Protein AF-A0A972J9W6-F1 (afdb_monomer_lite)

Organism: NCBI:txid666964

Structure (mmCIF, N/CA/C/O backbone):
data_AF-A0A972J9W6-F1
#
_entry.id   AF-A0A972J9W6-F1
#
loop_
_atom_site.group_PDB
_atom_site.id
_atom_site.type_symbol
_atom_site.label_atom_id
_atom_site.label_alt_id
_atom_site.label_comp_id
_atom_site.label_asym_id
_atom_site.label_entity_id
_a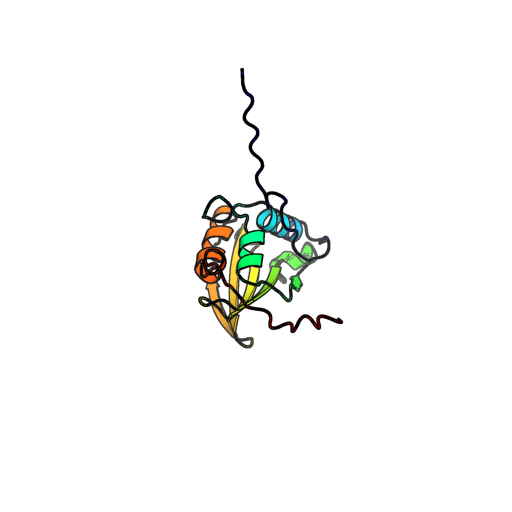tom_site.label_seq_id
_atom_site.pdbx_PDB_ins_code
_atom_site.Cartn_x
_atom_site.Cartn_y
_atom_site.Cartn_z
_atom_site.occupancy
_atom_site.B_iso_or_equiv
_atom_site.auth_seq_id
_atom_site.auth_comp_id
_atom_site.auth_asym_id
_atom_site.auth_atom_id
_atom_site.pdbx_PDB_model_num
ATOM 1 N N . PRO A 1 1 ? 13.622 17.463 40.753 1.00 67.69 1 PRO A N 1
ATOM 2 C CA . PRO A 1 1 ? 13.677 17.166 39.300 1.00 67.69 1 PRO A CA 1
ATOM 3 C C . PRO A 1 1 ? 12.968 15.841 39.001 1.00 67.69 1 PRO A C 1
ATOM 5 O O . PRO A 1 1 ? 13.232 14.862 39.689 1.00 67.69 1 PRO A O 1
ATOM 8 N N . TYR A 1 2 ? 12.052 15.815 38.034 1.00 59.34 2 TYR A N 1
ATOM 9 C CA . TYR A 1 2 ? 11.421 14.576 37.574 1.00 59.34 2 TYR A CA 1
ATOM 10 C C . TYR A 1 2 ? 11.749 14.353 36.099 1.00 59.34 2 TYR A C 1
ATOM 12 O O . TYR A 1 2 ? 11.877 15.307 35.333 1.00 59.34 2 TYR A O 1
ATOM 20 N N . THR A 1 3 ? 11.901 13.089 35.720 1.00 67.19 3 THR A N 1
ATOM 21 C CA . THR A 1 3 ? 12.163 12.670 34.344 1.00 67.19 3 THR A CA 1
ATOM 22 C C . THR A 1 3 ? 10.886 12.053 33.798 1.00 67.19 3 THR A C 1
ATOM 24 O O . THR A 1 3 ? 10.398 11.062 34.335 1.00 67.19 3 THR A O 1
ATOM 27 N N . VAL A 1 4 ? 10.327 12.640 32.741 1.00 79.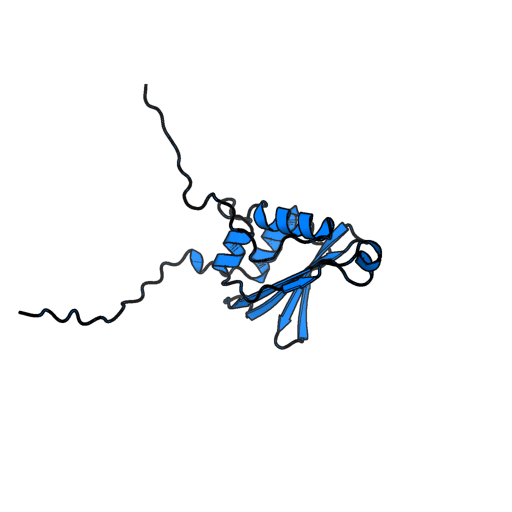69 4 VAL A N 1
ATOM 28 C CA . VAL A 1 4 ? 9.211 12.034 32.006 1.00 79.69 4 VAL A CA 1
ATOM 29 C C . VAL A 1 4 ? 9.798 11.102 30.953 1.00 79.69 4 VAL A C 1
ATOM 31 O O . VAL A 1 4 ? 10.545 11.549 30.087 1.00 79.69 4 VAL A O 1
ATOM 34 N N . GLN A 1 5 ? 9.459 9.815 31.019 1.00 71.00 5 GLN A N 1
ATOM 35 C CA . GLN A 1 5 ? 9.769 8.848 29.967 1.00 71.00 5 GLN A CA 1
ATOM 36 C C . GLN A 1 5 ? 8.492 8.517 29.199 1.00 71.00 5 GLN A C 1
ATOM 38 O O . GLN A 1 5 ? 7.495 8.092 29.782 1.00 71.00 5 GLN A O 1
ATOM 43 N N . ARG A 1 6 ? 8.515 8.738 27.883 1.00 77.00 6 ARG A N 1
ATOM 44 C CA . ARG A 1 6 ? 7.407 8.419 26.982 1.00 77.00 6 ARG A CA 1
ATOM 45 C C . ARG A 1 6 ? 7.734 7.128 26.243 1.00 77.00 6 ARG A C 1
ATOM 47 O O . ARG A 1 6 ? 8.696 7.084 25.484 1.00 77.00 6 ARG A O 1
ATOM 54 N N . PHE A 1 7 ? 6.910 6.106 26.437 1.00 64.94 7 PHE A N 1
ATOM 55 C CA . PHE A 1 7 ? 6.983 4.851 25.695 1.00 64.94 7 PHE A CA 1
ATOM 56 C C . PHE A 1 7 ? 5.851 4.817 24.668 1.00 64.94 7 PHE A C 1
ATOM 58 O O . PHE A 1 7 ? 4.690 5.020 25.020 1.00 64.94 7 PHE A O 1
ATOM 65 N N . VAL A 1 8 ? 6.187 4.581 23.399 1.00 65.88 8 VAL A N 1
ATOM 66 C CA . VAL A 1 8 ? 5.202 4.390 22.327 1.00 65.88 8 VAL A CA 1
ATOM 67 C C . VAL A 1 8 ? 5.085 2.893 22.066 1.00 65.88 8 VAL A C 1
ATOM 69 O O . VAL A 1 8 ? 5.976 2.284 21.471 1.00 65.88 8 VAL A O 1
ATOM 72 N N . LEU A 1 9 ? 4.003 2.293 22.559 1.00 58.72 9 LEU A N 1
ATOM 73 C CA . LEU A 1 9 ? 3.651 0.903 22.271 1.00 58.72 9 LEU A CA 1
ATOM 74 C C . LEU A 1 9 ? 3.257 0.782 20.788 1.00 58.72 9 LEU A C 1
ATOM 76 O O . LEU A 1 9 ? 2.541 1.640 20.281 1.00 58.72 9 LEU A O 1
ATOM 80 N N . GLY A 1 10 ? 3.745 -0.251 20.093 1.00 60.75 10 GLY A N 1
ATOM 81 C CA . GLY A 1 10 ? 3.520 -0.424 18.647 1.00 60.75 10 GLY A CA 1
ATOM 82 C C . GLY A 1 10 ? 4.435 0.421 17.747 1.00 60.75 10 GLY A C 1
ATOM 83 O O . GLY A 1 10 ? 4.136 0.619 16.578 1.00 60.75 10 GLY A O 1
ATOM 84 N N . SER A 1 11 ? 5.549 0.937 18.276 1.00 62.00 11 SER A N 1
ATOM 85 C CA . SER A 1 11 ? 6.535 1.720 17.507 1.00 62.00 11 SER A CA 1
ATOM 86 C C . SER A 1 11 ? 7.469 0.877 16.633 1.00 62.00 11 SER A C 1
ATOM 88 O O . SER A 1 11 ? 8.105 1.421 15.726 1.00 62.00 11 SER A O 1
ATOM 90 N N . ALA A 1 12 ? 7.563 -0.430 16.898 1.00 67.50 12 ALA A N 1
ATOM 91 C CA . ALA A 1 12 ? 8.345 -1.348 16.084 1.00 67.50 12 ALA A CA 1
ATOM 92 C C . ALA A 1 12 ? 7.698 -1.463 14.693 1.00 67.50 12 ALA A C 1
ATOM 94 O O . ALA A 1 12 ? 6.526 -1.833 14.624 1.00 67.50 12 ALA A O 1
ATOM 95 N N . PRO A 1 13 ? 8.419 -1.152 13.600 1.00 68.12 13 PRO A N 1
ATOM 96 C CA . PRO A 1 13 ? 7.881 -1.299 12.254 1.00 68.12 13 PRO A CA 1
ATOM 97 C C . PRO A 1 13 ? 7.447 -2.747 12.022 1.00 68.12 13 PRO A C 1
ATOM 99 O O . PRO A 1 13 ? 8.258 -3.667 12.156 1.00 68.12 13 PRO A O 1
ATOM 102 N N . ALA A 1 14 ? 6.177 -2.956 11.677 1.00 83.12 14 ALA A N 1
ATOM 103 C CA . ALA A 1 14 ? 5.732 -4.250 11.185 1.00 83.12 14 ALA A CA 1
ATOM 104 C C . ALA A 1 14 ? 6.400 -4.503 9.828 1.00 83.12 14 ALA A C 1
ATOM 106 O O . ALA A 1 14 ? 6.238 -3.701 8.909 1.00 83.12 14 ALA A O 1
ATOM 107 N N . LYS A 1 15 ? 7.169 -5.592 9.729 1.00 91.94 15 LYS A N 1
ATOM 108 C CA . LYS A 1 15 ? 7.784 -6.035 8.476 1.00 91.94 15 LYS A CA 1
ATOM 109 C C . LYS A 1 15 ? 6.724 -6.592 7.533 1.00 91.94 15 LYS A C 1
ATOM 111 O O . LYS A 1 15 ? 5.801 -7.277 7.982 1.00 91.94 15 LYS A O 1
ATOM 116 N N . LEU A 1 16 ? 6.869 -6.333 6.236 1.00 93.88 16 LEU A N 1
ATOM 117 C CA . LEU A 1 16 ? 6.049 -7.015 5.241 1.00 93.88 16 LEU A CA 1
ATOM 118 C C . LEU A 1 16 ? 6.406 -8.514 5.234 1.00 93.88 16 LEU A C 1
ATOM 120 O O . LEU A 1 16 ? 7.583 -8.860 5.345 1.00 93.88 16 LEU A O 1
ATOM 124 N N . PRO A 1 17 ? 5.425 -9.428 5.115 1.00 94.06 17 PRO A N 1
ATOM 125 C CA . PRO A 1 17 ? 5.673 -10.870 5.102 1.00 94.06 17 PRO A CA 1
ATOM 126 C C . PRO A 1 17 ? 6.166 -11.329 3.717 1.00 94.06 17 PRO A C 1
ATOM 128 O O . PRO A 1 17 ? 5.520 -12.130 3.043 1.00 94.06 17 PRO A O 1
ATOM 131 N N . ILE A 1 18 ? 7.290 -10.766 3.277 1.00 93.25 18 ILE A N 1
ATOM 132 C CA . ILE A 1 18 ? 7.905 -10.930 1.957 1.00 93.25 18 ILE A CA 1
ATOM 133 C C . ILE A 1 18 ? 9.394 -11.245 2.191 1.00 93.25 18 ILE A C 1
ATOM 135 O O . ILE A 1 18 ? 9.983 -10.681 3.117 1.00 93.25 18 ILE A O 1
ATOM 139 N N . PRO A 1 19 ? 10.014 -12.168 1.431 1.00 93.06 19 PRO A N 1
ATOM 140 C CA . PRO A 1 19 ? 11.452 -12.412 1.522 1.00 93.06 19 PRO A CA 1
ATOM 141 C C . PRO A 1 19 ? 12.251 -11.174 1.102 1.00 93.06 19 PRO A C 1
ATOM 143 O O . PRO A 1 19 ? 11.737 -10.286 0.429 1.00 93.06 19 PRO A O 1
ATOM 146 N N . GLU A 1 20 ? 13.531 -11.136 1.459 1.00 94.06 20 GLU A N 1
ATOM 147 C CA . GLU A 1 20 ? 14.433 -10.081 0.997 1.00 94.06 20 GLU A CA 1
ATOM 148 C C . GLU A 1 20 ? 14.563 -10.129 -0.541 1.00 94.06 20 GLU A C 1
ATOM 150 O O . GLU A 1 20 ? 14.980 -11.161 -1.080 1.00 94.06 20 GLU A O 1
ATOM 155 N N . PRO A 1 21 ? 14.160 -9.067 -1.265 1.00 94.69 21 PRO A N 1
ATOM 156 C CA . PRO A 1 21 ? 14.174 -9.073 -2.721 1.00 94.69 21 PRO A CA 1
ATOM 157 C C . PRO A 1 21 ? 15.557 -8.736 -3.273 1.00 94.69 21 PRO A C 1
ATOM 159 O O . PRO A 1 21 ? 16.393 -8.143 -2.592 1.00 94.69 21 PRO A O 1
ATOM 162 N N . ARG A 1 22 ? 15.802 -9.094 -4.533 1.00 94.25 22 ARG A N 1
ATOM 163 C CA . ARG A 1 22 ? 17.072 -8.819 -5.223 1.00 94.25 22 ARG A CA 1
ATOM 164 C C . ARG A 1 22 ? 17.038 -7.480 -5.955 1.00 94.25 22 ARG A C 1
ATOM 166 O O . ARG A 1 22 ? 18.074 -6.835 -6.079 1.00 94.25 22 ARG A O 1
ATOM 173 N N . CYS A 1 23 ? 15.866 -7.089 -6.452 1.00 95.75 23 CYS A N 1
ATOM 174 C CA . CYS A 1 23 ? 15.622 -5.827 -7.134 1.00 95.75 23 CYS A CA 1
ATOM 175 C C . CYS A 1 23 ? 15.747 -4.655 -6.142 1.00 95.75 23 CYS A C 1
ATOM 177 O O . CYS A 1 23 ? 14.965 -4.595 -5.187 1.00 95.75 23 CYS A O 1
ATOM 179 N N . PRO A 1 24 ? 16.684 -3.710 -6.358 1.00 95.31 24 PRO A N 1
ATOM 180 C CA . PRO A 1 24 ? 16.855 -2.546 -5.486 1.00 95.31 24 PRO A CA 1
ATOM 181 C C . PRO A 1 24 ? 15.590 -1.693 -5.360 1.00 95.31 24 PRO A C 1
ATOM 183 O O . PRO A 1 24 ? 15.256 -1.230 -4.276 1.00 95.31 24 PRO A O 1
ATOM 186 N N . GLU A 1 25 ? 14.841 -1.523 -6.445 1.00 95.69 25 GLU A N 1
ATOM 187 C CA . GLU A 1 25 ? 13.607 -0.740 -6.454 1.00 95.69 25 GLU A CA 1
ATOM 188 C C . GLU A 1 25 ? 12.490 -1.416 -5.647 1.00 95.69 25 GLU A C 1
ATOM 190 O O . GLU A 1 25 ? 11.722 -0.738 -4.965 1.00 95.69 25 GLU A O 1
ATOM 195 N N . LEU A 1 26 ? 12.432 -2.755 -5.638 1.00 96.88 26 LEU A N 1
ATOM 196 C CA . LEU A 1 26 ? 11.527 -3.476 -4.741 1.00 96.88 26 LEU A CA 1
ATOM 197 C C . LEU A 1 26 ? 11.967 -3.345 -3.275 1.00 96.88 26 LEU A C 1
ATOM 199 O O . LEU A 1 26 ? 11.111 -3.193 -2.405 1.00 96.88 26 LEU A O 1
ATOM 203 N N . GLN A 1 27 ? 13.276 -3.392 -2.990 1.00 96.62 27 GLN A N 1
ATOM 204 C CA . GLN A 1 27 ? 13.797 -3.152 -1.635 1.00 96.62 27 GLN A CA 1
ATOM 205 C C . GLN A 1 27 ? 13.390 -1.764 -1.132 1.00 96.62 27 GLN A C 1
ATOM 207 O O . GLN A 1 27 ? 12.910 -1.640 -0.005 1.00 96.62 27 GLN A O 1
ATOM 212 N N . GLU A 1 28 ? 13.522 -0.744 -1.980 1.00 96.00 28 GLU A N 1
ATOM 213 C CA . GLU A 1 28 ? 13.156 0.633 -1.655 1.00 96.00 28 GLU A CA 1
ATOM 214 C C . GLU A 1 28 ? 11.644 0.776 -1.431 1.00 96.00 28 GLU A C 1
ATOM 216 O O . GLU A 1 28 ? 11.231 1.351 -0.425 1.00 96.00 28 GLU A O 1
ATOM 221 N N . LEU A 1 29 ? 10.802 0.167 -2.276 1.00 96.50 29 LEU A N 1
ATOM 222 C CA . LEU A 1 29 ? 9.351 0.128 -2.055 1.00 96.50 29 LEU A CA 1
ATOM 223 C C . LEU A 1 29 ? 8.998 -0.530 -0.709 1.00 96.50 29 LEU A C 1
ATOM 225 O O . LEU A 1 29 ? 8.206 0.021 0.059 1.00 96.50 29 LEU A O 1
ATOM 229 N N . ILE A 1 30 ? 9.598 -1.682 -0.383 1.00 96.50 30 ILE A N 1
ATOM 230 C CA . ILE A 1 30 ? 9.397 -2.344 0.917 1.00 96.50 30 ILE A CA 1
ATOM 231 C C . ILE A 1 30 ? 9.808 -1.407 2.051 1.00 96.50 30 ILE A C 1
ATOM 233 O O . ILE A 1 30 ? 9.043 -1.208 2.996 1.00 96.50 30 ILE A O 1
ATOM 237 N N . GLN A 1 31 ? 10.995 -0.810 1.957 1.00 96.06 31 GLN A N 1
ATOM 238 C CA . GLN A 1 31 ? 11.506 0.105 2.967 1.00 96.06 31 GLN A CA 1
ATOM 239 C C . GLN A 1 31 ? 10.568 1.299 3.162 1.00 96.06 31 GLN A C 1
ATOM 241 O O . GLN A 1 31 ? 10.261 1.653 4.300 1.00 96.06 31 GLN A O 1
ATOM 246 N N . GLN A 1 32 ? 10.065 1.889 2.083 1.00 95.31 32 GLN A N 1
ATOM 247 C CA . GLN A 1 32 ? 9.132 3.007 2.138 1.00 95.31 32 GLN A CA 1
ATOM 248 C C . GLN A 1 32 ? 7.798 2.597 2.767 1.00 95.31 32 GLN A C 1
ATOM 250 O O . GLN A 1 32 ? 7.330 3.271 3.682 1.00 95.31 32 GLN A O 1
ATOM 255 N N . MET A 1 33 ? 7.222 1.455 2.391 1.00 95.56 33 MET A N 1
ATOM 256 C CA . MET A 1 33 ? 6.003 0.947 3.033 1.00 95.56 33 MET A CA 1
ATOM 257 C C . MET A 1 33 ? 6.211 0.637 4.526 1.00 95.56 33 MET A C 1
ATOM 259 O O . MET A 1 33 ? 5.325 0.867 5.348 1.00 95.56 33 MET A O 1
ATOM 263 N N . GLU A 1 34 ? 7.376 0.130 4.917 1.00 95.00 34 GLU A N 1
ATOM 264 C CA . GLU A 1 34 ? 7.674 -0.187 6.316 1.00 95.00 34 GLU A CA 1
ATOM 265 C C . GLU A 1 34 ? 8.010 1.043 7.161 1.00 95.00 34 GLU A C 1
ATOM 267 O O . GLU A 1 34 ? 7.769 1.033 8.371 1.00 95.00 34 GLU A O 1
ATOM 272 N N . GLN A 1 35 ? 8.592 2.086 6.561 1.00 93.12 35 GLN A N 1
ATOM 273 C CA . GLN A 1 35 ? 9.102 3.242 7.293 1.00 93.12 35 GLN A CA 1
ATOM 274 C C . GLN A 1 35 ? 8.205 4.478 7.215 1.00 93.12 35 GLN A C 1
ATOM 276 O O . GLN A 1 35 ? 8.148 5.226 8.194 1.00 93.12 35 GLN A O 1
ATOM 281 N N . LEU A 1 36 ? 7.498 4.711 6.114 1.00 93.50 36 LEU A N 1
ATOM 282 C CA . LEU A 1 36 ? 6.728 5.939 5.950 1.00 93.50 36 LEU A CA 1
ATOM 283 C C . LEU A 1 36 ? 5.474 5.959 6.841 1.00 93.50 36 LEU A C 1
ATOM 285 O O . LEU A 1 36 ? 4.861 4.913 7.108 1.00 93.50 36 LEU A O 1
ATOM 289 N N . PRO A 1 37 ? 5.101 7.147 7.351 1.00 92.19 37 PRO A N 1
ATOM 290 C CA . PRO A 1 37 ? 3.931 7.301 8.200 1.00 92.19 37 PRO A CA 1
ATOM 291 C C . PRO A 1 37 ? 2.637 7.113 7.399 1.00 92.19 37 PRO A C 1
ATOM 293 O O . PRO A 1 37 ? 2.557 7.435 6.216 1.00 92.19 37 PRO A O 1
ATOM 296 N N . ALA A 1 38 ? 1.599 6.626 8.072 1.00 92.81 38 ALA A N 1
ATOM 297 C CA . ALA A 1 38 ? 0.230 6.812 7.612 1.00 92.81 38 ALA A CA 1
ATOM 298 C C . ALA A 1 38 ? -0.198 8.280 7.853 1.00 92.81 38 ALA A C 1
ATOM 300 O O . ALA A 1 38 ? 0.392 8.948 8.710 1.00 92.81 38 ALA A O 1
ATOM 301 N N . PRO A 1 39 ? -1.244 8.784 7.173 1.00 92.44 39 PRO A N 1
ATOM 302 C CA . PRO A 1 39 ? -1.644 10.197 7.246 1.00 92.44 39 PRO A CA 1
ATOM 303 C C . PRO A 1 39 ? -1.998 10.696 8.650 1.00 92.44 39 PRO A C 1
ATOM 305 O O . PRO A 1 39 ? -1.855 11.877 8.951 1.00 92.44 39 PRO A O 1
ATOM 308 N N . ASP A 1 40 ? -2.429 9.798 9.540 1.00 88.81 40 ASP A N 1
ATOM 309 C CA . ASP A 1 40 ? -2.757 10.145 10.925 1.00 88.81 40 ASP A CA 1
ATOM 310 C C . ASP A 1 40 ? -1.542 10.457 11.816 1.00 88.81 40 ASP A C 1
ATOM 312 O O . ASP A 1 40 ? -1.720 10.940 12.933 1.00 88.81 40 ASP A O 1
ATOM 316 N N . GLY A 1 41 ? -0.317 10.196 11.347 1.00 86.00 41 GLY A N 1
ATOM 317 C CA . GLY A 1 41 ? 0.924 10.511 12.058 1.00 86.00 41 GLY A CA 1
ATOM 318 C C . GLY A 1 41 ? 1.239 9.612 13.260 1.00 86.00 41 GLY A C 1
ATOM 319 O O . GLY A 1 41 ? 2.258 9.819 13.922 1.00 86.00 41 GLY A O 1
ATOM 320 N N . TYR A 1 42 ? 0.406 8.610 13.551 1.00 85.94 42 TYR A N 1
ATOM 321 C CA . TYR A 1 42 ? 0.625 7.658 14.646 1.00 85.94 42 TYR A CA 1
ATOM 322 C C . TYR A 1 42 ? 0.989 6.268 14.135 1.00 85.94 42 TYR A C 1
ATOM 324 O O . TYR A 1 42 ? 1.755 5.544 14.777 1.00 85.94 42 TYR A O 1
ATOM 332 N N . ARG A 1 43 ? 0.430 5.885 12.987 1.00 90.69 43 ARG A N 1
ATOM 333 C CA . ARG A 1 43 ? 0.685 4.606 12.327 1.00 90.69 43 ARG A CA 1
ATOM 334 C C . ARG A 1 43 ? 1.747 4.761 11.239 1.00 90.69 43 ARG A C 1
ATOM 336 O O . ARG A 1 43 ? 2.010 5.854 10.750 1.00 90.69 43 ARG A O 1
ATOM 343 N N . ARG A 1 44 ? 2.352 3.640 10.849 1.00 93.12 44 ARG A N 1
ATOM 344 C CA . ARG A 1 44 ? 3.098 3.516 9.589 1.00 93.12 44 ARG A CA 1
ATOM 345 C C . ARG A 1 44 ? 2.191 2.877 8.548 1.00 93.12 44 ARG A C 1
ATOM 347 O O . ARG A 1 44 ? 1.165 2.300 8.922 1.00 93.12 44 ARG A O 1
ATOM 354 N N . ILE A 1 45 ? 2.578 2.920 7.277 1.00 95.62 45 ILE A N 1
ATOM 355 C CA . ILE A 1 45 ? 1.804 2.274 6.208 1.00 95.62 45 ILE A CA 1
ATOM 356 C C . ILE A 1 45 ? 1.569 0.787 6.525 1.00 95.62 45 ILE A C 1
ATOM 358 O O . ILE A 1 45 ? 0.441 0.318 6.414 1.00 95.62 45 ILE A O 1
ATOM 362 N N . THR A 1 46 ? 2.557 0.049 7.038 1.00 95.31 46 THR A N 1
ATOM 363 C CA . THR A 1 46 ? 2.341 -1.362 7.417 1.00 95.31 46 THR A CA 1
ATOM 364 C C . THR A 1 46 ? 1.326 -1.569 8.540 1.00 95.31 46 THR A C 1
ATOM 366 O O . THR A 1 46 ? 0.600 -2.561 8.513 1.00 95.31 46 THR A O 1
ATOM 369 N N . HIS A 1 47 ? 1.189 -0.639 9.489 1.00 93.56 47 HIS A N 1
ATOM 370 C CA . HIS A 1 47 ? 0.119 -0.708 10.492 1.00 93.56 47 HIS A CA 1
ATOM 371 C C . HIS A 1 47 ? -1.259 -0.494 9.855 1.00 93.56 47 HIS A C 1
ATOM 373 O O . HIS A 1 47 ? -2.189 -1.233 10.162 1.00 93.56 47 HIS A O 1
ATOM 379 N N . LEU A 1 48 ? -1.370 0.446 8.911 1.00 95.00 48 LEU A N 1
ATOM 380 C CA . LEU A 1 48 ? -2.589 0.639 8.124 1.00 95.00 48 LEU A CA 1
ATOM 381 C C . LEU A 1 48 ? -2.968 -0.637 7.360 1.00 95.00 48 LEU A C 1
ATOM 383 O O . LEU A 1 48 ? -4.135 -1.020 7.351 1.00 95.00 48 LEU A O 1
ATOM 387 N N . LEU A 1 49 ? -1.993 -1.339 6.775 1.00 96.00 49 LEU A N 1
ATOM 388 C CA . LEU A 1 49 ? -2.241 -2.618 6.103 1.00 96.00 49 LEU A CA 1
ATOM 389 C C . LEU A 1 49 ? -2.755 -3.693 7.068 1.00 96.00 49 LEU A C 1
ATOM 391 O O . LEU A 1 49 ? -3.687 -4.422 6.727 1.00 96.00 49 LEU A O 1
ATOM 395 N N . VAL A 1 50 ? -2.185 -3.782 8.273 1.00 94.19 50 VAL A N 1
ATOM 396 C CA . VAL A 1 50 ? -2.668 -4.697 9.321 1.00 94.19 50 VAL A CA 1
ATOM 397 C C . VAL A 1 50 ? -4.117 -4.377 9.695 1.00 94.19 50 VAL A C 1
ATOM 399 O O . VAL A 1 50 ? -4.949 -5.284 9.736 1.00 94.19 50 VAL A O 1
ATOM 402 N N . ASP A 1 51 ? -4.437 -3.099 9.895 1.00 92.88 51 ASP A N 1
ATOM 403 C CA . ASP A 1 51 ? -5.786 -2.633 10.232 1.00 92.88 51 ASP A CA 1
ATOM 404 C C . ASP A 1 51 ? -6.801 -2.911 9.111 1.00 92.88 51 ASP A C 1
ATOM 406 O O . ASP A 1 51 ? -7.945 -3.284 9.380 1.00 92.88 51 ASP A O 1
ATOM 410 N N . ALA A 1 52 ? -6.368 -2.801 7.852 1.00 95.12 52 ALA A N 1
ATOM 411 C CA . ALA A 1 52 ? -7.148 -3.165 6.669 1.00 95.12 52 ALA A CA 1
ATOM 412 C C . ALA A 1 52 ? -7.278 -4.691 6.459 1.00 95.12 52 ALA A C 1
ATOM 414 O O . ALA A 1 52 ? -7.930 -5.144 5.512 1.00 95.12 52 ALA A O 1
ATOM 415 N N . GLY A 1 53 ? -6.660 -5.505 7.322 1.00 94.38 53 GLY A N 1
ATOM 416 C CA . GLY A 1 53 ? -6.677 -6.962 7.220 1.00 94.38 53 GLY A CA 1
ATOM 417 C C . GLY A 1 53 ? -5.915 -7.490 6.004 1.00 94.38 53 GLY A C 1
ATOM 418 O O . GLY A 1 53 ? -6.313 -8.514 5.437 1.00 94.38 53 GLY A O 1
ATOM 419 N N . ALA A 1 54 ? -4.854 -6.791 5.584 1.00 97.06 54 ALA A N 1
ATOM 420 C CA . ALA A 1 54 ? -4.028 -7.182 4.451 1.00 97.06 54 ALA A CA 1
ATOM 421 C C . ALA A 1 54 ? -3.439 -8.586 4.649 1.00 97.06 54 ALA A C 1
ATOM 423 O O . ALA A 1 54 ? -2.844 -8.907 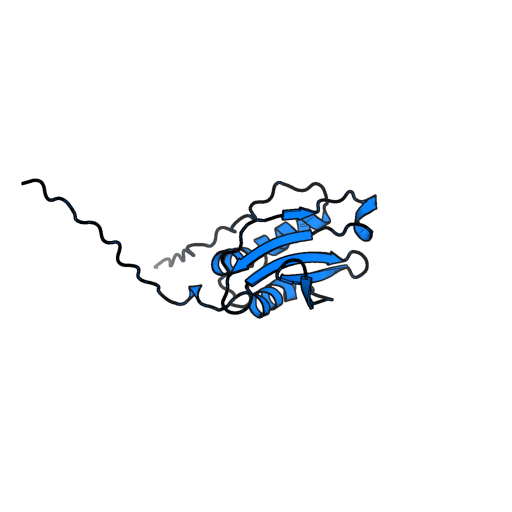5.679 1.00 97.06 54 ALA A O 1
ATOM 424 N N . ARG A 1 55 ? -3.615 -9.439 3.642 1.00 97.25 55 ARG A N 1
ATOM 425 C CA . ARG A 1 55 ? -3.204 -10.850 3.656 1.00 97.25 55 ARG A CA 1
ATOM 426 C C . ARG A 1 55 ? -2.923 -11.351 2.245 1.00 97.25 55 ARG A C 1
ATOM 428 O O . ARG A 1 55 ? -3.255 -10.674 1.276 1.00 97.25 55 ARG A O 1
ATOM 435 N N . ASN A 1 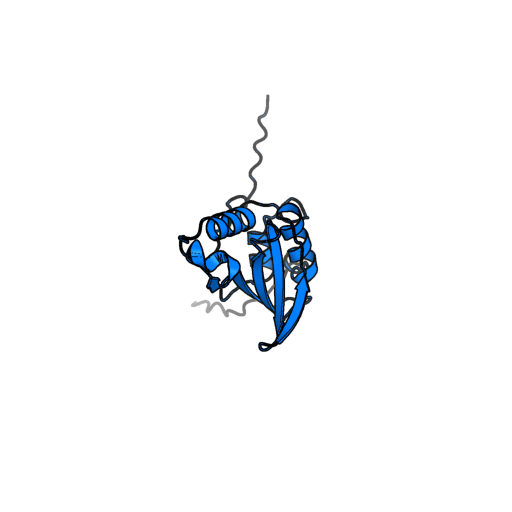56 ? -2.395 -12.569 2.125 1.00 97.31 56 ASN A N 1
ATOM 436 C CA . ASN A 1 56 ? -2.040 -13.186 0.838 1.00 97.31 56 ASN A CA 1
ATOM 437 C C . ASN A 1 56 ? -1.076 -12.299 0.029 1.00 97.31 56 ASN A C 1
ATOM 439 O O . ASN A 1 56 ? -1.361 -11.932 -1.111 1.00 97.31 56 ASN A O 1
ATOM 443 N N . PHE A 1 57 ? 0.030 -11.903 0.663 1.00 97.94 57 PHE A N 1
ATOM 444 C CA . PHE A 1 57 ? 1.043 -11.070 0.024 1.00 97.94 57 PHE A CA 1
ATOM 445 C C . PHE A 1 57 ? 1.720 -11.819 -1.128 1.00 97.94 57 PHE A C 1
ATOM 447 O O . PHE A 1 57 ? 1.984 -13.016 -1.055 1.00 97.94 57 PHE A O 1
ATOM 454 N N . THR A 1 58 ? 1.995 -11.080 -2.192 1.00 98.00 58 THR A N 1
ATOM 455 C CA . THR A 1 58 ? 2.684 -11.505 -3.411 1.00 98.00 58 THR A CA 1
ATOM 456 C C . THR A 1 58 ? 3.627 -10.388 -3.824 1.00 98.00 58 THR A C 1
ATOM 458 O O . THR A 1 58 ? 3.384 -9.229 -3.488 1.00 98.00 58 THR A O 1
ATOM 461 N N . TRP A 1 59 ? 4.676 -10.715 -4.560 1.00 98.06 59 TRP A N 1
ATOM 462 C CA . TRP A 1 59 ? 5.659 -9.740 -5.009 1.00 98.06 59 TRP A CA 1
ATOM 463 C C . TRP A 1 59 ? 6.159 -10.090 -6.405 1.00 98.06 59 TRP A C 1
ATOM 465 O O . TRP A 1 59 ? 6.123 -11.251 -6.817 1.00 98.06 59 TRP A O 1
ATOM 475 N N . VAL A 1 60 ? 6.630 -9.074 -7.114 1.00 97.81 60 VAL A N 1
ATOM 476 C CA . VAL A 1 60 ? 7.321 -9.191 -8.396 1.00 97.81 60 VAL A CA 1
ATOM 477 C C . VAL A 1 60 ? 8.724 -8.640 -8.185 1.00 97.81 60 VAL A C 1
ATOM 479 O O . VAL A 1 60 ? 8.876 -7.443 -7.969 1.00 97.81 60 VAL A O 1
ATOM 482 N N . ASP A 1 61 ? 9.723 -9.525 -8.194 1.00 97.00 61 ASP A N 1
ATOM 483 C CA . ASP A 1 61 ? 11.147 -9.219 -7.977 1.00 97.00 61 ASP A CA 1
ATOM 484 C C . ASP A 1 61 ? 11.918 -9.378 -9.305 1.00 97.00 61 ASP A C 1
ATOM 486 O O . ASP A 1 61 ? 12.503 -10.447 -9.541 1.00 97.00 61 ASP A O 1
ATOM 490 N N . PRO A 1 62 ? 11.839 -8.386 -10.217 1.00 96.25 62 PRO A N 1
ATOM 491 C CA . PRO A 1 62 ? 12.391 -8.497 -11.563 1.00 96.25 62 PRO A CA 1
ATOM 492 C C . PRO A 1 62 ? 13.920 -8.415 -11.564 1.00 96.25 62 PRO A C 1
ATOM 494 O O . PRO A 1 62 ? 14.549 -7.931 -10.622 1.00 96.25 62 PRO A O 1
ATOM 497 N N . LEU A 1 63 ? 14.533 -8.864 -12.660 1.00 91.69 63 LEU A N 1
ATOM 498 C CA . LEU A 1 63 ? 15.926 -8.52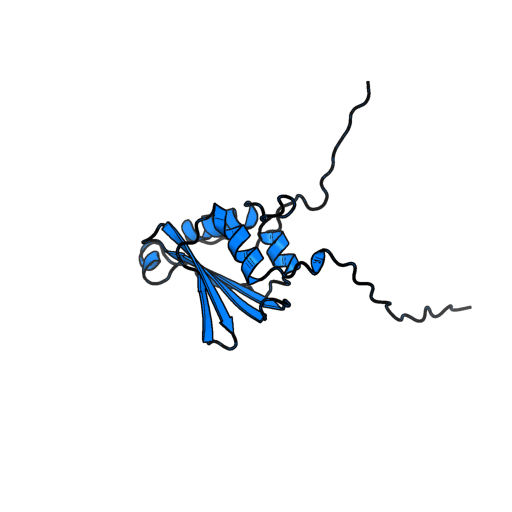7 -12.939 1.00 91.69 63 LEU A CA 1
ATOM 499 C C . LEU A 1 63 ? 16.028 -7.045 -13.340 1.00 91.69 63 LEU A C 1
ATOM 501 O O . LEU A 1 63 ? 15.075 -6.504 -13.905 1.00 91.69 63 LEU A O 1
ATOM 505 N N . PRO A 1 64 ? 17.180 -6.382 -13.119 1.00 85.69 64 PRO A N 1
ATOM 506 C CA . PRO A 1 64 ? 17.358 -4.979 -13.501 1.00 85.69 64 PRO A CA 1
ATOM 507 C C . PRO A 1 64 ? 17.063 -4.688 -14.981 1.00 85.69 64 PRO A C 1
ATOM 509 O O . PRO A 1 64 ? 16.576 -3.612 -15.311 1.00 85.69 64 PRO A O 1
ATOM 512 N N . GLU A 1 65 ? 17.334 -5.647 -15.871 1.00 88.81 65 GLU A N 1
ATOM 513 C CA . GLU A 1 65 ? 17.065 -5.530 -17.312 1.00 88.81 65 GLU A CA 1
ATOM 514 C C . GLU A 1 65 ? 15.573 -5.614 -17.672 1.00 88.81 65 GLU A C 1
ATOM 516 O O . GLU A 1 65 ? 15.152 -5.047 -18.678 1.00 88.81 65 GLU A O 1
ATOM 521 N N . ASP A 1 66 ? 14.764 -6.239 -16.813 1.00 92.31 66 ASP A N 1
ATOM 522 C CA . ASP A 1 66 ? 13.336 -6.471 -17.039 1.00 92.31 66 ASP A CA 1
ATOM 523 C C . ASP A 1 66 ? 12.445 -5.432 -16.356 1.00 92.31 66 ASP A C 1
ATOM 525 O O . ASP A 1 66 ? 11.230 -5.465 -16.531 1.00 92.31 66 ASP A O 1
ATOM 529 N N . ILE A 1 67 ? 13.018 -4.500 -15.588 1.00 90.38 67 ILE A N 1
ATOM 530 C CA . ILE A 1 67 ? 12.275 -3.614 -14.679 1.00 90.38 67 ILE A CA 1
ATOM 531 C C . ILE A 1 67 ? 11.183 -2.778 -15.367 1.00 90.38 67 ILE A C 1
ATOM 533 O O . ILE A 1 67 ? 10.186 -2.425 -14.746 1.00 90.38 67 ILE A O 1
ATOM 537 N N . ILE A 1 68 ? 11.351 -2.463 -16.655 1.00 88.44 68 ILE A N 1
ATOM 538 C CA . ILE A 1 68 ? 10.353 -1.728 -17.445 1.00 88.44 68 ILE A CA 1
ATOM 539 C C . ILE A 1 68 ? 9.243 -2.668 -17.934 1.00 88.44 68 ILE A C 1
ATOM 541 O O . ILE A 1 68 ? 8.072 -2.304 -17.910 1.00 88.44 68 ILE A O 1
ATOM 545 N N . ALA A 1 69 ? 9.605 -3.868 -18.394 1.00 91.12 69 ALA A N 1
ATOM 546 C CA . ALA A 1 69 ? 8.656 -4.837 -18.941 1.00 91.12 69 ALA A CA 1
ATOM 547 C C . ALA A 1 69 ? 7.844 -5.534 -17.841 1.00 91.12 69 ALA A C 1
ATOM 549 O O . ALA A 1 69 ? 6.672 -5.848 -18.034 1.00 91.12 69 ALA A O 1
ATOM 550 N N . THR A 1 70 ? 8.473 -5.761 -16.688 1.00 92.94 70 THR A N 1
ATOM 551 C CA . THR A 1 70 ? 7.887 -6.394 -15.510 1.00 92.94 70 THR A CA 1
ATOM 552 C C . THR A 1 70 ? 8.180 -5.517 -14.286 1.00 92.94 70 THR A C 1
ATOM 554 O O . THR A 1 70 ? 9.172 -5.745 -13.590 1.00 92.94 70 THR A O 1
ATOM 557 N N . PRO A 1 71 ? 7.345 -4.497 -14.026 1.00 95.62 71 PRO A N 1
ATOM 558 C CA . PRO A 1 71 ? 7.536 -3.577 -12.913 1.00 95.62 71 PRO A CA 1
ATOM 559 C C . PRO A 1 71 ? 7.640 -4.291 -11.556 1.00 95.62 71 PRO A C 1
ATOM 561 O O . PRO A 1 71 ? 6.873 -5.229 -11.301 1.00 95.62 71 PRO A O 1
ATOM 564 N N . PRO A 1 72 ? 8.531 -3.846 -10.651 1.00 97.50 72 PRO A N 1
ATOM 565 C CA . PRO A 1 72 ? 8.541 -4.312 -9.274 1.00 97.50 72 PRO A CA 1
ATOM 566 C C . PRO A 1 72 ? 7.205 -3.995 -8.611 1.00 97.50 72 PRO A C 1
ATOM 568 O O . PRO A 1 72 ? 6.693 -2.881 -8.735 1.00 97.50 72 PRO A O 1
ATOM 571 N N . ALA A 1 73 ? 6.636 -4.962 -7.900 1.00 98.19 73 ALA A N 1
ATOM 572 C CA . ALA A 1 73 ? 5.312 -4.791 -7.320 1.00 98.19 73 ALA A CA 1
ATOM 573 C C . ALA A 1 73 ? 5.114 -5.598 -6.043 1.00 98.19 73 ALA A C 1
ATOM 575 O O . ALA A 1 73 ? 5.692 -6.671 -5.869 1.00 98.19 73 ALA A O 1
ATOM 576 N N . ILE A 1 74 ? 4.225 -5.106 -5.183 1.00 98.44 74 ILE A N 1
ATOM 577 C CA . ILE A 1 74 ? 3.722 -5.796 -3.997 1.00 98.44 74 ILE A CA 1
ATOM 578 C C . ILE A 1 74 ? 2.205 -5.857 -4.094 1.00 98.44 74 ILE A C 1
ATOM 580 O O . ILE A 1 74 ? 1.527 -4.834 -4.124 1.00 98.44 74 ILE A O 1
ATOM 584 N N . GLY A 1 75 ? 1.665 -7.071 -4.116 1.00 98.31 75 GLY A N 1
ATOM 585 C CA . GLY A 1 75 ? 0.229 -7.313 -4.113 1.00 98.31 75 GLY A CA 1
ATOM 586 C C . GLY A 1 75 ? -0.240 -7.948 -2.815 1.00 98.31 75 GLY A C 1
ATOM 587 O O . GLY A 1 75 ? 0.442 -8.812 -2.275 1.00 98.31 75 GLY A O 1
ATOM 588 N N . PHE A 1 76 ? -1.420 -7.575 -2.338 1.00 98.62 76 PHE A N 1
ATOM 589 C CA . PHE A 1 76 ? -2.068 -8.158 -1.163 1.00 98.62 76 PHE A CA 1
ATOM 590 C C . PHE A 1 76 ? -3.587 -8.054 -1.295 1.00 98.62 76 PHE A C 1
ATOM 592 O O . PHE A 1 76 ? -4.113 -7.311 -2.116 1.00 98.62 76 PHE A O 1
ATOM 599 N N . THR A 1 77 ? -4.319 -8.819 -0.498 1.00 98.44 77 THR A N 1
ATOM 600 C CA . THR A 1 77 ? -5.787 -8.787 -0.466 1.00 98.44 77 THR A CA 1
ATOM 601 C C . THR A 1 77 ? -6.281 -8.128 0.806 1.00 98.44 77 THR A C 1
ATOM 603 O O . THR A 1 77 ? -5.722 -8.375 1.873 1.00 98.44 77 THR A O 1
ATOM 606 N N . VAL A 1 78 ? -7.341 -7.332 0.697 1.00 98.00 78 VAL A N 1
ATOM 607 C CA . VAL A 1 78 ? -7.994 -6.658 1.827 1.00 98.00 78 VAL A CA 1
ATOM 608 C C . VAL A 1 78 ? -9.487 -6.953 1.832 1.00 98.00 78 VAL A C 1
ATOM 610 O O . VAL A 1 78 ? -10.079 -7.277 0.798 1.00 98.00 78 VAL A O 1
ATOM 613 N N . VAL A 1 79 ? -10.095 -6.857 3.013 1.00 95.81 79 VAL A N 1
ATOM 614 C CA . VAL A 1 79 ? -11.547 -6.959 3.188 1.00 95.81 79 VAL A CA 1
ATOM 615 C C . VAL A 1 79 ? -11.986 -5.855 4.142 1.00 95.81 79 VAL A C 1
ATOM 617 O O . VAL A 1 79 ? -12.102 -6.071 5.348 1.00 95.81 79 VAL A O 1
ATOM 620 N N . THR A 1 80 ? -12.208 -4.663 3.598 1.00 96.88 80 THR A N 1
ATOM 621 C CA . THR A 1 80 ? -12.679 -3.497 4.354 1.00 96.88 80 THR A CA 1
ATOM 622 C C . THR A 1 80 ? -14.029 -3.027 3.828 1.00 96.88 80 THR A C 1
ATOM 624 O O . THR A 1 80 ? -14.535 -3.514 2.813 1.00 96.88 80 THR A O 1
ATOM 627 N N . ALA A 1 81 ? -14.652 -2.080 4.528 1.00 96.06 81 ALA A N 1
ATOM 628 C CA . ALA A 1 81 ? -15.879 -1.455 4.048 1.00 96.06 81 ALA A CA 1
ATOM 629 C C . ALA A 1 81 ? -15.654 -0.619 2.775 1.00 96.06 81 ALA A C 1
ATOM 631 O O . ALA A 1 81 ? -16.596 -0.440 2.007 1.00 96.06 81 ALA A O 1
ATOM 632 N N . LYS A 1 82 ? -14.430 -0.119 2.545 1.00 96.81 82 LYS A N 1
ATOM 633 C CA . LYS A 1 82 ? -14.080 0.662 1.349 1.00 96.81 82 LYS A CA 1
ATOM 634 C C . LYS A 1 82 ? -13.806 -0.223 0.142 1.00 96.81 82 LYS A C 1
ATOM 636 O O . LYS A 1 82 ? -14.296 0.054 -0.949 1.00 96.81 82 LYS A O 1
ATOM 641 N N . PHE A 1 83 ? -13.045 -1.295 0.343 1.00 97.88 83 PHE A N 1
ATOM 642 C CA . PHE A 1 83 ? -12.646 -2.168 -0.746 1.00 97.88 83 PHE A CA 1
ATOM 643 C C . PHE A 1 83 ? -12.497 -3.620 -0.291 1.00 97.88 83 PHE A C 1
ATOM 645 O O . PHE A 1 83 ? -11.996 -3.924 0.792 1.00 97.88 83 PHE A O 1
ATOM 652 N N . GLN A 1 84 ? -12.926 -4.526 -1.165 1.00 97.69 84 GLN A N 1
ATOM 653 C CA . GLN A 1 84 ? -12.735 -5.963 -1.026 1.00 97.69 84 GLN A CA 1
ATOM 654 C C . GLN A 1 84 ? -12.171 -6.481 -2.343 1.00 97.69 84 GLN A C 1
ATOM 656 O O . GLN A 1 84 ? -12.809 -6.332 -3.391 1.00 97.69 84 GLN A O 1
ATOM 661 N N . GLY A 1 85 ? -10.969 -7.048 -2.282 1.00 98.06 85 GLY A N 1
ATOM 662 C CA . GLY A 1 85 ? -10.236 -7.475 -3.467 1.00 98.06 85 GLY A CA 1
ATOM 663 C C . GLY A 1 85 ? -8.726 -7.432 -3.270 1.00 98.06 85 GLY A C 1
ATOM 664 O O . GLY A 1 85 ? -8.225 -7.355 -2.144 1.00 98.06 85 GLY A O 1
ATOM 665 N N . ARG A 1 86 ? -8.004 -7.507 -4.386 1.00 98.56 86 ARG A N 1
ATOM 666 C CA . ARG A 1 86 ? -6.545 -7.413 -4.446 1.00 98.56 86 ARG A CA 1
ATOM 667 C C . ARG A 1 86 ? -6.134 -5.965 -4.691 1.00 98.56 86 ARG A C 1
ATOM 669 O O . ARG A 1 86 ? -6.671 -5.314 -5.574 1.00 98.56 86 ARG A O 1
ATOM 676 N N . VAL A 1 87 ? -5.166 -5.492 -3.927 1.00 98.75 87 VAL A N 1
ATOM 677 C CA . VAL A 1 87 ? -4.458 -4.229 -4.128 1.00 98.75 87 VAL A CA 1
ATOM 678 C C . VAL A 1 87 ? -3.054 -4.572 -4.591 1.00 98.75 87 VAL A C 1
ATOM 680 O O . VAL A 1 87 ? -2.439 -5.479 -4.029 1.00 98.75 87 VAL A O 1
ATOM 683 N N . THR A 1 88 ? -2.547 -3.870 -5.595 1.00 98.69 88 THR A N 1
ATOM 684 C CA . THR A 1 88 ? -1.158 -3.981 -6.046 1.00 98.69 88 THR A CA 1
ATOM 685 C C . THR A 1 88 ? -0.532 -2.598 -6.042 1.00 98.69 88 THR A C 1
ATOM 687 O O . THR A 1 88 ? -1.088 -1.687 -6.641 1.00 98.69 88 THR A O 1
ATOM 690 N N . VAL A 1 89 ? 0.596 -2.444 -5.353 1.00 98.56 89 VAL A N 1
ATOM 691 C CA . VAL A 1 89 ? 1.459 -1.261 -5.431 1.00 98.56 89 VAL A CA 1
ATOM 692 C C . VAL A 1 89 ? 2.599 -1.621 -6.368 1.00 98.56 89 VAL A C 1
ATOM 694 O O . VAL A 1 89 ? 3.326 -2.574 -6.089 1.00 98.56 89 VAL A O 1
ATOM 697 N N . LEU A 1 90 ? 2.729 -0.912 -7.482 1.00 97.44 90 LEU A N 1
ATOM 698 C CA . LEU A 1 90 ? 3.752 -1.163 -8.496 1.00 97.44 90 LEU A CA 1
ATOM 699 C C . LEU A 1 90 ? 4.608 0.081 -8.714 1.00 97.44 90 LEU A C 1
ATOM 701 O O . LEU A 1 90 ? 4.106 1.197 -8.619 1.00 97.44 90 LEU A O 1
ATOM 705 N N . TYR A 1 91 ? 5.893 -0.117 -8.987 1.00 97.62 91 TYR A N 1
ATOM 706 C CA . TYR A 1 91 ? 6.843 0.958 -9.255 1.00 97.62 91 TYR A CA 1
ATOM 707 C C . TYR A 1 91 ? 7.017 1.176 -10.759 1.00 97.62 91 TYR A C 1
ATOM 709 O O . TYR A 1 91 ? 7.461 0.286 -11.482 1.00 97.62 91 TYR A O 1
ATOM 717 N N . GLU A 1 92 ? 6.709 2.378 -11.233 1.00 94.94 92 GLU A N 1
ATOM 718 C CA . GLU A 1 92 ? 6.805 2.759 -12.637 1.00 94.94 92 GLU A CA 1
ATOM 719 C C . GLU A 1 92 ? 8.125 3.465 -12.925 1.00 94.94 92 GLU A C 1
ATOM 721 O O . GLU A 1 92 ? 8.245 4.686 -12.818 1.00 94.94 92 GLU A O 1
ATOM 726 N N . ARG A 1 93 ? 9.126 2.695 -13.366 1.00 92.25 93 ARG A N 1
ATOM 727 C CA . ARG A 1 93 ? 10.483 3.211 -13.609 1.00 92.25 93 ARG A CA 1
ATOM 728 C C . ARG A 1 93 ? 10.536 4.423 -14.543 1.00 92.25 93 ARG A C 1
ATOM 730 O O . ARG A 1 93 ? 11.397 5.277 -14.373 1.00 92.25 93 ARG A O 1
ATOM 737 N N . GLY A 1 94 ? 9.658 4.483 -15.545 1.00 90.69 94 GLY A N 1
ATOM 738 C CA . GLY A 1 94 ? 9.638 5.584 -16.513 1.00 90.69 94 GLY A CA 1
ATOM 739 C C . GLY A 1 94 ? 9.235 6.931 -15.906 1.00 90.69 94 GLY A C 1
ATOM 740 O O . GLY A 1 94 ? 9.709 7.962 -16.377 1.00 90.69 94 GLY A O 1
ATOM 741 N N . LEU A 1 95 ? 8.390 6.912 -14.871 1.00 92.06 95 LEU A N 1
ATOM 742 C CA . LEU A 1 95 ? 7.893 8.107 -14.181 1.00 92.06 95 LEU A CA 1
ATOM 743 C C . LEU A 1 95 ? 8.577 8.338 -12.831 1.00 92.06 95 LEU A C 1
ATOM 745 O O . LEU A 1 95 ? 8.476 9.433 -12.290 1.00 92.06 95 LEU A O 1
ATOM 749 N N . ASP A 1 96 ? 9.269 7.324 -12.308 1.00 94.25 96 ASP A N 1
ATOM 750 C CA . ASP A 1 96 ? 9.814 7.296 -10.949 1.00 94.25 96 ASP A CA 1
ATOM 751 C C . ASP A 1 96 ? 8.732 7.520 -9.876 1.00 94.25 96 ASP A C 1
ATOM 753 O O . ASP A 1 96 ? 8.916 8.221 -8.883 1.00 94.25 96 ASP A O 1
ATOM 757 N N . LEU A 1 97 ? 7.560 6.927 -10.113 1.00 97.06 97 LEU A N 1
ATOM 758 C CA . LEU A 1 97 ? 6.377 7.016 -9.261 1.00 97.06 97 LEU A CA 1
ATOM 759 C C . LEU A 1 97 ? 5.786 5.625 -9.041 1.00 97.06 97 LEU A C 1
ATOM 761 O O . LEU A 1 97 ? 6.149 4.656 -9.709 1.00 97.06 97 LEU A O 1
ATOM 765 N N . TYR A 1 98 ? 4.862 5.527 -8.095 1.00 98.12 98 TYR A N 1
ATOM 766 C CA . TYR A 1 98 ? 4.053 4.338 -7.902 1.00 98.12 98 TYR A CA 1
ATOM 767 C C . TYR A 1 98 ? 2.715 4.461 -8.617 1.00 98.12 98 TYR A C 1
ATOM 769 O O . TYR A 1 98 ? 2.177 5.554 -8.795 1.00 98.12 98 TYR A O 1
ATOM 777 N N . ALA A 1 99 ? 2.132 3.312 -8.927 1.00 98.31 99 ALA A N 1
ATOM 778 C CA . ALA A 1 99 ? 0.712 3.204 -9.197 1.00 98.31 99 ALA A CA 1
ATOM 779 C C . ALA A 1 99 ? 0.076 2.175 -8.262 1.00 98.31 99 ALA A C 1
ATOM 781 O O . ALA A 1 99 ? 0.718 1.220 -7.807 1.00 98.31 99 ALA A O 1
ATOM 782 N N . LEU A 1 100 ? -1.201 2.387 -7.956 1.00 98.62 100 LEU A N 1
ATOM 783 C CA . LEU A 1 100 ? -2.000 1.462 -7.168 1.00 98.62 100 LEU A CA 1
ATOM 784 C C . LEU A 1 100 ? -3.132 0.914 -8.010 1.00 98.62 100 LEU A C 1
ATOM 786 O O . LEU A 1 100 ? -3.943 1.668 -8.537 1.00 98.62 100 LEU A O 1
ATOM 790 N N . GLU A 1 101 ? -3.219 -0.406 -8.074 1.00 98.75 101 GLU A N 1
ATOM 791 C CA . GLU A 1 101 ? -4.266 -1.109 -8.798 1.00 98.75 101 GLU A CA 1
ATOM 792 C C . GLU A 1 101 ? -5.151 -1.893 -7.841 1.00 98.75 101 GLU A C 1
ATOM 794 O O . GLU A 1 101 ? -4.683 -2.744 -7.078 1.00 98.75 101 GLU A O 1
ATOM 799 N N . LEU A 1 102 ? -6.452 -1.645 -7.921 1.00 98.75 102 LEU A N 1
ATOM 800 C CA . LEU A 1 102 ? -7.485 -2.374 -7.206 1.00 98.75 102 LEU A CA 1
ATOM 801 C C . LEU A 1 102 ? -8.140 -3.340 -8.182 1.00 98.75 102 LEU A C 1
ATOM 803 O O . LEU A 1 102 ? -8.724 -2.934 -9.182 1.00 98.75 102 LEU A O 1
ATOM 807 N N . HIS A 1 103 ? -8.074 -4.625 -7.861 1.00 98.62 103 HIS A N 1
ATOM 808 C CA . HIS A 1 103 ? -8.684 -5.694 -8.632 1.00 98.62 103 HIS A CA 1
ATOM 809 C C . HIS A 1 103 ? -9.761 -6.410 -7.826 1.00 98.62 103 HIS A C 1
ATOM 811 O O . HIS A 1 103 ? -9.530 -6.823 -6.683 1.00 98.62 103 HIS A O 1
ATOM 817 N N . ARG A 1 104 ? -10.924 -6.629 -8.436 1.00 97.69 104 ARG A N 1
ATOM 818 C CA . ARG A 1 104 ? -12.007 -7.443 -7.875 1.00 97.69 104 ARG A CA 1
ATOM 819 C C . ARG A 1 104 ? -12.311 -8.572 -8.844 1.00 97.69 104 ARG A C 1
ATOM 821 O O . ARG A 1 104 ? -12.525 -8.325 -10.020 1.00 97.69 104 ARG A O 1
ATOM 828 N N . ASP A 1 105 ? -12.278 -9.805 -8.347 1.00 94.44 105 ASP A N 1
ATOM 829 C CA . ASP A 1 105 ? -12.534 -11.009 -9.150 1.00 94.44 105 ASP A CA 1
ATOM 830 C C . ASP A 1 105 ? -11.651 -11.127 -10.411 1.00 94.44 105 ASP A C 1
ATOM 832 O O . ASP A 1 105 ? -12.049 -11.707 -11.413 1.00 94.44 105 ASP A O 1
ATOM 836 N N . GLY A 1 106 ? -10.424 -10.593 -10.345 1.00 92.19 106 GLY A N 1
ATOM 837 C CA . GLY A 1 106 ? -9.457 -10.590 -11.451 1.00 92.19 106 GLY A CA 1
ATOM 838 C C . GLY A 1 106 ? -9.549 -9.377 -12.380 1.00 92.19 106 GLY A C 1
ATOM 839 O O . GLY A 1 106 ? -8.609 -9.134 -13.127 1.00 92.19 106 GLY A O 1
ATOM 840 N N . GLU A 1 107 ? -10.609 -8.579 -12.277 1.00 97.44 107 GLU A N 1
ATOM 841 C CA . GLU A 1 107 ? -10.820 -7.382 -13.092 1.00 97.44 107 GLU A CA 1
ATOM 842 C C . GLU A 1 107 ? -10.251 -6.139 -12.402 1.00 97.44 107 GLU A C 1
ATOM 844 O O . GLU A 1 107 ? -10.471 -5.937 -11.203 1.00 97.44 107 GLU A O 1
ATOM 849 N N . LEU A 1 108 ? -9.550 -5.289 -13.156 1.00 98.12 108 LEU A N 1
ATOM 850 C CA . LEU A 1 108 ? -9.081 -3.985 -12.685 1.00 98.12 108 LEU A CA 1
ATOM 851 C C . LEU A 1 108 ? -10.285 -3.048 -12.516 1.00 98.12 108 LEU A C 1
ATOM 853 O O . LEU A 1 108 ? -10.933 -2.678 -13.493 1.00 98.12 108 LEU A O 1
ATOM 857 N N . VAL A 1 109 ? -10.590 -2.661 -11.277 1.00 98.12 109 VAL A N 1
ATOM 858 C CA . VAL A 1 109 ? -11.725 -1.773 -10.972 1.00 98.12 109 VAL A CA 1
ATOM 859 C C . VAL A 1 109 ? -11.313 -0.318 -10.804 1.00 98.12 109 VAL A C 1
ATOM 861 O O . VAL A 1 109 ? -12.103 0.577 -11.086 1.00 98.12 109 VAL A O 1
ATOM 864 N N . GLU A 1 110 ? -10.095 -0.078 -10.332 1.00 98.31 110 GLU A N 1
ATOM 865 C CA . GLU A 1 110 ? -9.553 1.262 -10.150 1.00 98.31 110 GLU A CA 1
ATOM 866 C C . GLU A 1 110 ? -8.036 1.198 -10.265 1.00 98.31 110 GLU A C 1
ATOM 868 O O . GLU A 1 110 ? -7.399 0.272 -9.757 1.00 98.31 110 GLU A O 1
ATOM 873 N N . ARG A 1 111 ? -7.469 2.203 -10.925 1.00 98.31 111 ARG A N 1
ATOM 874 C CA . ARG A 1 111 ? -6.038 2.448 -10.960 1.00 98.31 111 ARG A CA 1
ATOM 875 C C . ARG A 1 111 ? -5.783 3.905 -10.604 1.00 98.31 111 ARG A C 1
ATOM 877 O O . ARG A 1 111 ? -6.458 4.793 -11.120 1.00 98.31 111 ARG A O 1
ATOM 884 N N . VAL A 1 112 ? -4.837 4.124 -9.702 1.00 98.62 112 VAL A N 1
ATOM 885 C CA . VAL A 1 112 ? -4.359 5.448 -9.311 1.00 98.62 112 VAL A CA 1
ATOM 886 C C . VAL A 1 112 ? -2.903 5.546 -9.735 1.00 98.62 112 VAL A C 1
ATOM 888 O O . VAL A 1 112 ? -2.056 4.863 -9.163 1.00 98.62 112 VAL A O 1
ATOM 891 N N . ASP A 1 113 ? -2.647 6.362 -10.750 1.00 97.94 113 ASP A N 1
ATOM 892 C CA . ASP A 1 113 ? -1.318 6.635 -11.299 1.00 97.94 113 ASP A CA 1
ATOM 893 C C . ASP A 1 113 ? -0.626 7.799 -10.581 1.00 97.94 113 ASP A C 1
ATOM 895 O O . ASP A 1 113 ? -1.245 8.518 -9.792 1.00 97.94 113 ASP A O 1
ATOM 899 N N . GLU A 1 114 ? 0.659 7.987 -10.893 1.00 97.31 114 GLU A N 1
ATOM 900 C CA . GLU A 1 114 ? 1.467 9.135 -10.464 1.00 97.31 114 GLU A CA 1
ATOM 901 C C . GLU A 1 114 ? 1.497 9.346 -8.936 1.00 97.31 114 GLU A C 1
ATOM 903 O O . GLU A 1 114 ? 1.471 10.467 -8.426 1.00 97.31 114 GLU A O 1
ATOM 908 N N . VAL A 1 115 ? 1.567 8.253 -8.176 1.00 98.19 115 VAL A N 1
ATOM 909 C CA . VAL A 1 115 ? 1.610 8.291 -6.712 1.00 98.19 115 VAL A CA 1
ATOM 910 C C . VAL A 1 115 ? 3.056 8.397 -6.248 1.00 98.19 115 VAL A C 1
ATOM 912 O O . VAL A 1 115 ? 3.829 7.443 -6.321 1.00 98.19 115 VAL A O 1
ATOM 915 N N . SER A 1 116 ? 3.436 9.558 -5.731 1.00 96.25 116 SER A N 1
ATOM 916 C CA . SER A 1 116 ? 4.740 9.753 -5.102 1.00 96.25 116 SER A CA 1
ATOM 917 C C . SER A 1 116 ? 4.851 8.993 -3.774 1.00 96.25 116 SER A C 1
ATOM 919 O O . SER A 1 116 ? 3.854 8.612 -3.152 1.00 96.25 116 SER A O 1
ATOM 921 N N . PHE A 1 117 ? 6.082 8.765 -3.309 1.00 92.25 117 PHE A N 1
ATOM 922 C CA . PHE A 1 117 ? 6.333 8.017 -2.071 1.00 92.25 117 PHE A CA 1
ATOM 923 C C . PHE A 1 117 ? 5.670 8.658 -0.838 1.00 92.25 117 PHE A C 1
ATOM 925 O O . PHE A 1 117 ? 5.173 7.951 0.036 1.00 92.25 117 PHE A O 1
ATOM 932 N N . ASP A 1 118 ? 5.611 9.988 -0.771 1.00 93.50 118 ASP A N 1
ATOM 933 C CA . ASP A 1 118 ? 4.969 10.745 0.307 1.00 93.50 118 ASP A CA 1
ATOM 934 C C . ASP A 1 118 ? 3.432 10.703 0.235 1.00 93.50 118 ASP A C 1
ATOM 936 O O . ASP A 1 118 ? 2.773 10.719 1.276 1.00 93.50 118 ASP A O 1
ATOM 940 N N . ALA A 1 119 ? 2.858 10.544 -0.962 1.00 96.88 119 ALA A N 1
ATOM 941 C CA . ALA A 1 119 ? 1.418 10.382 -1.177 1.00 96.88 119 ALA A CA 1
ATOM 942 C C . ALA A 1 119 ? 0.927 8.926 -1.035 1.00 96.88 119 ALA A C 1
ATOM 944 O O . ALA A 1 119 ? -0.286 8.676 -1.020 1.00 96.88 119 ALA A O 1
ATOM 945 N N . LEU A 1 120 ? 1.834 7.948 -0.919 1.00 96.81 120 LEU A N 1
ATOM 946 C CA . LEU A 1 120 ? 1.490 6.523 -0.867 1.00 96.81 120 LEU A CA 1
ATOM 947 C C . LEU A 1 120 ? 0.599 6.182 0.336 1.00 96.81 120 LEU A C 1
ATOM 949 O O . LEU A 1 120 ? -0.407 5.483 0.194 1.00 96.81 120 LEU A O 1
ATOM 953 N N . GLY A 1 121 ? 0.936 6.706 1.518 1.00 96.69 121 GLY A N 1
ATOM 954 C CA . GLY A 1 121 ? 0.155 6.485 2.737 1.00 96.69 121 GLY A CA 1
ATOM 955 C C . GLY A 1 121 ? -1.252 7.083 2.658 1.00 96.69 121 GLY A C 1
ATOM 956 O O . GLY A 1 121 ? -2.218 6.421 3.036 1.00 96.69 121 GLY A O 1
ATOM 957 N N . GLU A 1 122 ? -1.378 8.297 2.117 1.00 97.62 122 GLU A N 1
ATOM 958 C CA . GLU A 1 122 ? -2.667 8.971 1.900 1.00 97.62 122 GLU A CA 1
ATOM 959 C C . GLU A 1 122 ? -3.533 8.229 0.887 1.00 97.62 122 GLU A C 1
ATOM 961 O O . GLU A 1 122 ? -4.727 8.011 1.105 1.00 97.62 122 GLU A O 1
ATOM 966 N N . THR A 1 123 ? -2.918 7.767 -0.196 1.00 98.25 123 THR A N 1
ATOM 967 C CA . THR A 1 123 ? -3.614 7.013 -1.233 1.00 98.25 123 THR A CA 1
ATOM 968 C C . THR A 1 123 ? -4.129 5.679 -0.693 1.00 98.25 123 THR A C 1
ATOM 970 O O . THR A 1 123 ? -5.299 5.352 -0.892 1.00 98.25 123 THR A O 1
ATOM 973 N N . LEU A 1 124 ? -3.318 4.938 0.068 1.00 98.12 124 LEU A N 1
ATOM 974 C CA . LEU A 1 124 ? -3.763 3.704 0.722 1.00 98.12 124 LEU A CA 1
ATOM 975 C C . LEU A 1 124 ? -4.861 3.963 1.764 1.00 98.12 124 LEU A C 1
ATOM 977 O O . LEU A 1 124 ? -5.856 3.240 1.790 1.00 98.12 124 LEU A O 1
ATOM 981 N N . GLU A 1 125 ? -4.747 5.003 2.592 1.00 97.25 125 GLU A N 1
ATOM 982 C CA . GLU A 1 125 ? -5.813 5.349 3.540 1.00 97.25 125 GLU A CA 1
ATOM 983 C C . GLU A 1 125 ? -7.129 5.622 2.813 1.00 97.25 125 GLU A C 1
ATOM 985 O O . GLU A 1 125 ? -8.168 5.053 3.167 1.00 97.25 125 GLU A O 1
ATOM 990 N N . ARG A 1 126 ? -7.088 6.441 1.755 1.00 97.56 126 ARG A N 1
ATOM 991 C CA . ARG A 1 126 ? -8.257 6.768 0.937 1.00 97.56 126 ARG A CA 1
ATOM 992 C C . ARG A 1 126 ? -8.910 5.512 0.372 1.00 97.56 126 ARG A C 1
ATOM 994 O O . ARG A 1 126 ? -10.124 5.386 0.522 1.00 97.56 126 ARG A O 1
ATOM 1001 N N . LEU A 1 127 ? -8.125 4.605 -0.209 1.00 98.00 127 LEU A N 1
ATOM 1002 C CA . LEU A 1 127 ? -8.618 3.440 -0.947 1.00 98.00 127 LEU A CA 1
ATOM 1003 C C . LEU A 1 127 ? -9.081 2.288 -0.046 1.00 98.00 127 LEU A C 1
ATOM 1005 O O . LEU A 1 127 ? -10.086 1.649 -0.352 1.00 98.00 127 LEU A O 1
ATOM 1009 N N . ILE A 1 128 ? -8.375 2.003 1.056 1.00 97.69 128 ILE A N 1
ATOM 1010 C CA . ILE A 1 128 ? -8.578 0.745 1.794 1.00 97.69 128 ILE A CA 1
ATOM 1011 C C . ILE A 1 128 ? -8.823 0.884 3.294 1.00 97.69 128 ILE A C 1
ATOM 1013 O O . ILE A 1 128 ? -9.469 -0.002 3.848 1.00 97.69 128 ILE A O 1
ATOM 1017 N N . ASP A 1 129 ? -8.398 1.957 3.962 1.00 95.62 129 ASP A N 1
ATOM 1018 C CA . ASP A 1 129 ? -8.604 2.100 5.414 1.00 95.62 129 ASP A CA 1
ATOM 1019 C C . ASP A 1 129 ? -9.999 2.660 5.729 1.00 95.62 129 ASP A C 1
ATOM 1021 O O . ASP A 1 129 ? -10.301 3.817 5.443 1.00 95.62 129 ASP A O 1
ATOM 1025 N N . ASP A 1 130 ? -10.872 1.852 6.332 1.00 94.62 130 ASP A N 1
ATOM 1026 C CA . ASP A 1 130 ? -12.232 2.249 6.718 1.00 94.62 130 ASP A CA 1
ATOM 1027 C C . ASP A 1 130 ? -12.347 2.779 8.163 1.00 94.62 130 ASP A C 1
ATOM 1029 O O . ASP A 1 130 ? -13.449 3.057 8.648 1.00 94.62 130 ASP A O 1
ATOM 1033 N N . GLY A 1 131 ? -11.221 2.910 8.871 1.00 92.44 131 GLY A N 1
ATOM 1034 C CA . GLY A 1 131 ? -11.153 3.396 10.244 1.00 92.44 131 GLY A CA 1
ATOM 1035 C C . GLY A 1 131 ? -11.768 2.454 11.283 1.00 92.44 131 GLY A C 1
ATOM 1036 O O . GLY A 1 131 ? -11.894 2.843 12.449 1.00 92.44 131 GLY A O 1
ATOM 1037 N N . ASN A 1 132 ? -12.155 1.223 10.921 1.00 89.00 132 ASN A N 1
ATOM 1038 C CA . ASN A 1 132 ? -12.771 0.288 11.864 1.00 89.00 132 ASN A CA 1
ATOM 1039 C C . ASN A 1 132 ? -11.840 -0.108 13.013 1.00 89.00 132 ASN A C 1
ATOM 1041 O O . ASN A 1 132 ? -12.341 -0.445 14.084 1.00 89.00 132 ASN A O 1
ATOM 1045 N N . TRP A 1 133 ? -10.521 -0.027 12.831 1.00 87.44 133 TRP A N 1
ATOM 1046 C CA . TRP A 1 133 ? -9.531 -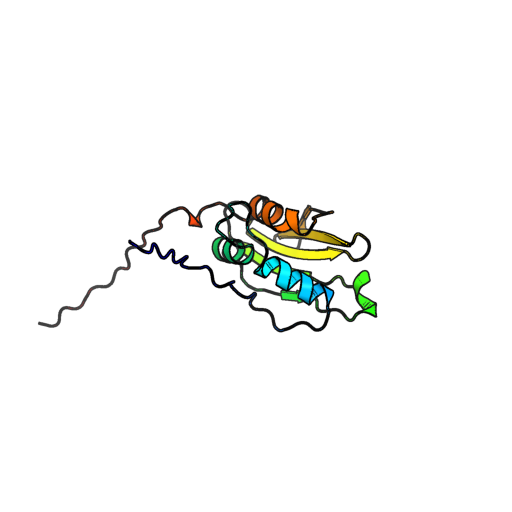0.270 13.885 1.00 87.44 133 TRP A CA 1
ATOM 1047 C C . TRP A 1 133 ? -9.703 0.662 15.095 1.00 87.44 133 TRP A C 1
ATOM 1049 O O . TRP A 1 133 ? -9.417 0.278 16.227 1.00 87.44 133 TRP A O 1
ATOM 1059 N N . ARG A 1 134 ? -10.253 1.869 14.885 1.00 86.94 134 ARG A N 1
ATOM 1060 C CA . ARG A 1 134 ? -10.552 2.839 15.954 1.00 86.94 134 ARG A CA 1
ATOM 1061 C C . ARG A 1 134 ? -11.752 2.419 16.806 1.00 86.94 134 ARG A C 1
ATOM 1063 O O . ARG A 1 134 ? -12.010 3.015 17.850 1.00 86.94 134 ARG A O 1
ATOM 1070 N N . ARG A 1 135 ? -12.531 1.431 16.352 1.00 86.94 135 ARG A N 1
ATOM 1071 C CA . ARG A 1 135 ? -13.762 0.980 17.005 1.00 86.94 135 ARG A CA 1
ATOM 1072 C C . ARG A 1 135 ? -13.483 -0.258 17.843 1.00 86.94 135 ARG A C 1
ATOM 1074 O O . ARG A 1 135 ? -13.095 -1.304 17.331 1.00 86.94 135 ARG A O 1
ATOM 1081 N N . ILE A 1 136 ? -13.772 -0.161 19.136 1.00 83.44 136 ILE A N 1
ATOM 1082 C CA . ILE A 1 136 ? -13.688 -1.298 20.053 1.00 83.44 136 ILE A CA 1
ATOM 1083 C C . ILE A 1 136 ? -14.714 -2.356 19.625 1.00 83.44 136 ILE A C 1
ATOM 1085 O O . ILE A 1 136 ? -15.916 -2.091 19.595 1.00 83.44 136 ILE A O 1
ATOM 1089 N N . ARG A 1 137 ? -14.243 -3.570 19.322 1.00 80.69 137 ARG A N 1
ATOM 1090 C CA . ARG A 1 137 ? -15.096 -4.741 19.083 1.00 80.69 137 ARG A CA 1
ATOM 1091 C C . ARG A 1 137 ? -14.966 -5.705 20.253 1.00 80.69 137 ARG A C 1
ATOM 1093 O O . ARG A 1 137 ? -13.886 -6.224 20.516 1.00 80.69 137 ARG A O 1
ATOM 1100 N N . VAL A 1 138 ? -16.076 -5.968 20.937 1.00 84.31 138 VAL A N 1
ATOM 1101 C CA . VAL A 1 138 ? -16.139 -6.946 22.029 1.00 84.31 138 VAL A CA 1
ATOM 1102 C C . VAL A 1 138 ? -16.831 -8.200 21.513 1.00 84.31 138 VAL A C 1
ATOM 1104 O O . VAL A 1 138 ? -17.992 -8.153 21.114 1.00 84.31 138 VAL A O 1
ATOM 1107 N N . ARG A 1 139 ? -16.120 -9.331 21.524 1.00 85.44 139 ARG A N 1
ATOM 1108 C CA . ARG A 1 139 ? -16.708 -10.651 21.283 1.00 85.44 139 ARG A CA 1
ATOM 1109 C C . ARG A 1 139 ? -16.698 -11.432 22.589 1.00 85.44 139 ARG A C 1
ATOM 1111 O O . ARG A 1 139 ? -15.637 -11.831 23.059 1.00 85.44 139 ARG A O 1
ATOM 1118 N N . CYS A 1 140 ? -17.875 -11.677 23.157 1.00 82.75 140 CYS A N 1
ATOM 1119 C CA . CYS A 1 140 ? -18.009 -12.595 24.282 1.00 82.75 140 CYS A CA 1
ATOM 1120 C C . CYS A 1 140 ? -17.704 -14.016 23.794 1.00 82.75 140 CYS A C 1
ATOM 1122 O O . CYS A 1 140 ? -18.431 -14.565 22.966 1.00 82.75 140 CYS A O 1
ATOM 1124 N N . LEU A 1 141 ? -16.611 -14.601 24.280 1.00 84.56 141 LEU A N 1
ATOM 1125 C CA . LEU A 1 141 ? -16.296 -16.003 24.037 1.00 84.56 141 LEU A CA 1
ATOM 1126 C C . LEU A 1 141 ? -17.108 -16.842 25.029 1.00 84.56 141 LEU A C 1
ATOM 1128 O O . LEU A 1 141 ? -16.908 -16.742 26.239 1.00 84.56 141 LEU A O 1
ATOM 1132 N N . SER A 1 142 ? -18.048 -17.647 24.539 1.00 78.12 142 SER A N 1
ATOM 1133 C CA . SER A 1 142 ? -18.798 -18.579 25.381 1.00 78.12 142 SER A CA 1
ATOM 1134 C C . SER A 1 142 ? -17.906 -19.768 25.741 1.00 78.12 142 SER A C 1
ATOM 1136 O O . SER A 1 142 ? -17.768 -20.708 24.962 1.00 78.12 142 SER A O 1
ATOM 1138 N N . GLY A 1 143 ? -17.289 -19.721 26.918 1.00 67.69 143 GLY A N 1
ATOM 1139 C CA . GLY A 1 143 ? -16.673 -20.880 27.552 1.00 67.69 143 GLY A CA 1
ATOM 1140 C C . GLY A 1 143 ? -17.410 -21.178 28.848 1.00 67.69 143 GLY A C 1
ATOM 1141 O O . GLY A 1 143 ? -17.304 -20.405 29.799 1.00 67.69 143 GLY A O 1
ATOM 1142 N N . GLN A 1 144 ? -18.149 -22.288 28.914 1.00 62.84 144 GLN A N 1
ATOM 1143 C CA . GLN A 1 144 ? -18.490 -22.856 30.215 1.00 62.84 144 GLN A CA 1
ATOM 1144 C C . GLN A 1 144 ? -17.169 -23.226 30.893 1.00 62.84 144 GLN A C 1
ATOM 1146 O O . GLN A 1 144 ? -16.502 -24.175 30.486 1.00 62.84 144 GLN A O 1
ATOM 1151 N N . LYS A 1 145 ? -16.772 -22.479 31.927 1.00 62.38 145 LYS A N 1
ATOM 1152 C CA . LYS A 1 145 ? -15.825 -23.011 32.907 1.00 62.38 145 LYS A CA 1
ATOM 1153 C C . LYS A 1 145 ? -16.537 -24.172 33.593 1.00 62.38 145 LYS A C 1
ATOM 1155 O O . LYS A 1 145 ? -17.443 -23.943 34.389 1.00 62.38 145 LYS A O 1
ATOM 1160 N N . SER A 1 146 ? -16.154 -25.404 33.277 1.00 56.12 146 SER A N 1
ATOM 1161 C CA . SER A 1 146 ? -16.501 -26.557 34.100 1.00 56.12 146 SER A CA 1
ATOM 1162 C C . SER A 1 146 ? -15.810 -26.376 35.451 1.00 56.12 146 SER A C 1
ATOM 1164 O O . SER A 1 146 ? -14.623 -26.665 35.593 1.00 56.12 146 SER A O 1
ATOM 1166 N N . ALA A 1 147 ? -16.532 -25.825 36.425 1.00 57.84 147 ALA A N 1
ATOM 1167 C CA . ALA A 1 147 ? -16.134 -25.899 37.819 1.00 57.84 147 ALA A CA 1
ATOM 1168 C C . ALA A 1 147 ? -16.265 -27.369 38.236 1.00 57.84 147 ALA A C 1
ATOM 1170 O O . ALA A 1 147 ? -17.373 -27.867 38.424 1.00 57.84 147 ALA A O 1
ATOM 1171 N N . GLN A 1 148 ? -15.141 -28.084 38.277 1.00 48.47 148 GLN A N 1
ATOM 1172 C CA . GLN A 1 148 ? -15.068 -29.363 38.971 1.00 48.47 148 GLN A CA 1
ATOM 1173 C C . GLN A 1 148 ? -15.091 -29.040 40.469 1.00 48.47 148 GLN A C 1
ATOM 1175 O O . GLN A 1 148 ? -14.176 -28.381 40.965 1.00 48.47 148 GLN A O 1
ATOM 1180 N N . TYR A 1 149 ? -16.195 -29.405 41.123 1.00 41.41 149 TYR A N 1
ATOM 1181 C CA . TYR A 1 149 ? -16.325 -29.451 42.579 1.00 41.41 149 TYR A CA 1
ATOM 1182 C C . TYR A 1 149 ? -15.698 -30.735 43.117 1.00 41.41 149 TYR A C 1
ATOM 1184 O O . TYR A 1 149 ? -15.821 -31.770 42.419 1.00 41.41 149 TYR A O 1
#

Secondary structure (DSSP, 8-state):
--------TT-SPPPPSSPPPSSHHHHHHHHHHHHSBPTTSSSBHHHHHHHTT-EEEEEE---GGGTTTS--EEEEEEE-SS-EEEEEEEEETTTTEEEEEEEETTEEEEEEEEE-TTTHHHHHHHHH--SGGGS--------------

Foldseek 3Di:
DDDDDDDQPPPQFDQDPDPDAPAPVLNVVRVLQRPDCAPVRNHGNVVLCVQQVWAPKDWDRDDPVCCQVGFTKIKTAGDAPQAGAIWMWTQHPVLRAIKIFGDDPNHTPDIDPRHHSNNPNVVCCVRGRPVCVVPDDDDDDDDDPPPDD

Radius of gyration: 18.98 Å; chains: 1; bounding box: 36×47×62 Å

Sequence (149 aa):
PYTVQRFVLGSAPAKLPIPEPRCPELQELIQQMEQLPAPDGYRRITHLLVDAGARNFTWVDPLPEDIIATPPAIGFTVVTAKFQGRVTVLYERGLDLYALELHRDGELVERVDEVSFDALGETLERLIDDGNWRRIRVRCLSGQKSAQY

pLDDT: mean 90.26, std 11.78, range [41.41, 98.75]